Protein AF-A0A820MIA9-F1 (afdb_monomer)

Structure (mmCIF, N/CA/C/O backbone):
data_AF-A0A820MIA9-F1
#
_entry.id   AF-A0A820MIA9-F1
#
loop_
_atom_site.group_PDB
_atom_site.id
_atom_site.type_symbol
_atom_site.label_atom_id
_atom_site.label_alt_id
_atom_site.label_comp_id
_atom_site.label_asym_id
_atom_site.label_entity_id
_atom_site.label_seq_id
_atom_site.pdbx_PDB_ins_code
_atom_site.Cartn_x
_atom_site.Cartn_y
_atom_site.Cartn_z
_atom_site.occupancy
_atom_site.B_iso_or_equiv
_atom_site.auth_seq_id
_atom_site.auth_comp_id
_atom_site.auth_asym_id
_atom_site.auth_atom_id
_atom_site.pdbx_PDB_model_num
ATOM 1 N N . MET A 1 1 ? -15.030 -34.151 31.162 1.00 40.66 1 MET A N 1
ATOM 2 C CA . MET A 1 1 ? -15.464 -32.761 30.898 1.00 40.66 1 MET A CA 1
ATOM 3 C C . MET A 1 1 ? -15.192 -32.458 29.437 1.00 40.66 1 MET A C 1
ATOM 5 O O . MET A 1 1 ? -14.039 -32.470 29.036 1.00 40.66 1 MET A O 1
ATOM 9 N N . SER A 1 2 ? -16.243 -32.316 28.630 1.00 37.00 2 SER A N 1
ATOM 10 C CA . SER A 1 2 ? -16.128 -32.041 27.195 1.00 37.00 2 SER A CA 1
ATOM 11 C C . SER A 1 2 ? -16.194 -30.529 26.997 1.00 37.00 2 SER A C 1
ATOM 13 O O . SER A 1 2 ? -17.225 -29.911 27.265 1.00 37.00 2 SER A O 1
ATOM 15 N N . THR A 1 3 ? -15.072 -29.919 26.623 1.00 39.31 3 THR A N 1
ATOM 16 C CA . THR A 1 3 ? -14.983 -28.479 26.381 1.00 39.31 3 THR A CA 1
ATOM 17 C C . THR A 1 3 ? -15.709 -28.170 25.077 1.00 39.31 3 THR A C 1
ATOM 19 O O . THR A 1 3 ? -15.190 -28.402 23.986 1.00 39.31 3 THR A O 1
ATOM 22 N N . LYS A 1 4 ? -16.944 -27.675 25.183 1.00 39.84 4 LYS A N 1
ATOM 23 C CA . LYS A 1 4 ? -17.679 -27.102 24.055 1.00 39.84 4 LYS A CA 1
ATOM 24 C C . LYS A 1 4 ? -16.901 -25.880 23.565 1.00 39.84 4 LYS A C 1
ATOM 26 O O . LYS A 1 4 ? -16.922 -24.836 24.207 1.00 39.84 4 LYS A O 1
ATOM 31 N N . ILE A 1 5 ? -16.219 -26.015 22.430 1.00 46.00 5 ILE A N 1
ATOM 32 C CA . ILE A 1 5 ? -15.747 -24.869 21.653 1.00 46.00 5 ILE A CA 1
ATOM 33 C C . ILE A 1 5 ? -17.003 -24.221 21.077 1.00 46.00 5 ILE A C 1
ATOM 35 O O . ILE A 1 5 ? -17.562 -24.676 20.080 1.00 46.00 5 ILE A O 1
ATOM 39 N N . THR A 1 6 ? -17.501 -23.193 21.750 1.00 39.66 6 THR A N 1
ATOM 40 C CA . THR A 1 6 ? -18.521 -22.307 21.202 1.00 39.66 6 THR A CA 1
ATOM 41 C C . THR A 1 6 ? -17.874 -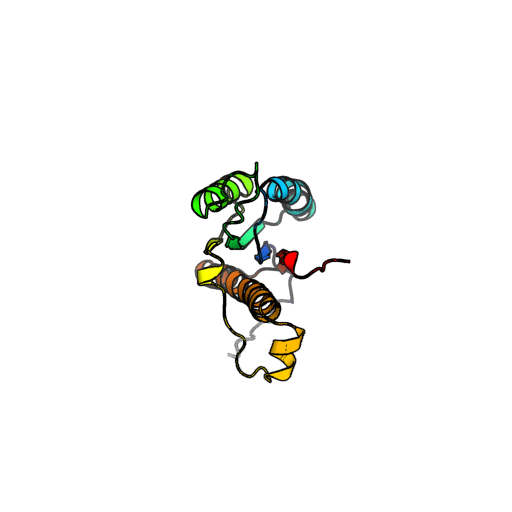21.554 20.047 1.00 39.66 6 THR A C 1
ATOM 43 O O . THR A 1 6 ? -17.147 -20.583 20.244 1.00 39.66 6 THR A O 1
ATOM 46 N N . THR A 1 7 ? -18.113 -22.017 18.821 1.00 44.44 7 THR A N 1
ATOM 47 C CA . THR A 1 7 ? -17.889 -21.219 17.617 1.00 44.44 7 THR A CA 1
ATOM 48 C C . THR A 1 7 ? -18.805 -20.004 17.700 1.00 44.44 7 THR A C 1
ATOM 50 O O . THR A 1 7 ? -19.978 -20.068 17.327 1.00 44.44 7 THR A O 1
ATOM 53 N N . SER A 1 8 ? -18.274 -18.920 18.268 1.00 42.25 8 SER A N 1
ATOM 54 C CA . SER A 1 8 ? -18.877 -17.596 18.212 1.00 42.25 8 SER A CA 1
ATOM 55 C C . SER A 1 8 ? -19.197 -17.284 16.753 1.00 42.25 8 SER A C 1
ATOM 57 O O . SER A 1 8 ? -18.391 -17.536 15.856 1.00 42.25 8 SER A O 1
ATOM 59 N N . SER A 1 9 ? -20.422 -16.817 16.535 1.00 42.16 9 SER A N 1
ATOM 60 C CA . SER A 1 9 ? -20.997 -16.394 15.261 1.00 42.16 9 SER A CA 1
ATOM 61 C C . SER A 1 9 ? -19.984 -15.721 14.329 1.00 42.16 9 SER A C 1
ATOM 63 O O . SER A 1 9 ? -19.147 -14.956 14.800 1.00 42.16 9 SER A O 1
ATOM 65 N N . LYS A 1 10 ? -20.128 -15.928 13.009 1.00 47.19 10 LYS A N 1
ATOM 66 C CA . LYS A 1 10 ? -19.508 -15.124 11.936 1.00 47.19 10 LYS A CA 1
ATOM 67 C C . LYS A 1 10 ? -19.856 -13.630 12.106 1.00 47.19 10 LYS A C 1
ATOM 69 O O . LYS A 1 10 ? -20.718 -13.104 11.407 1.00 47.19 10 LYS A O 1
ATOM 74 N N . GLY A 1 11 ? -19.242 -12.956 13.070 1.00 49.28 11 GLY A N 1
ATOM 75 C CA . GLY A 1 11 ? -19.330 -11.519 13.268 1.00 49.28 11 GLY A CA 1
ATOM 76 C C . GLY A 1 11 ? -18.384 -10.841 12.290 1.00 49.28 11 GLY A C 1
ATOM 77 O O . GLY A 1 11 ? -17.227 -11.241 12.181 1.00 49.28 11 GLY A O 1
ATOM 78 N N . LYS A 1 12 ? -18.885 -9.845 11.553 1.00 58.03 12 LYS A N 1
ATOM 79 C CA . LYS A 1 12 ? -18.042 -8.955 10.743 1.00 58.03 12 LYS A CA 1
ATOM 80 C C . LYS A 1 12 ? -16.951 -8.363 11.626 1.00 58.03 12 LYS A C 1
ATOM 82 O O . LYS A 1 12 ? -17.230 -8.020 12.779 1.00 58.03 12 LYS A O 1
ATOM 87 N N . SER A 1 13 ? -15.732 -8.246 11.103 1.00 67.62 13 SER A N 1
ATOM 88 C CA . SER A 1 13 ? -14.673 -7.610 11.880 1.00 67.62 13 SER A CA 1
ATOM 89 C C . SER A 1 13 ? -15.075 -6.164 12.209 1.00 67.62 13 SER A C 1
ATOM 91 O O . SER A 1 13 ? -15.575 -5.449 11.334 1.00 67.62 13 SER A O 1
ATOM 93 N N . PRO A 1 14 ? -14.824 -5.674 13.437 1.00 75.38 14 PRO A N 1
ATOM 94 C CA . PRO A 1 14 ? -14.988 -4.258 13.758 1.00 75.38 14 PRO A CA 1
ATOM 95 C C . PRO A 1 14 ? -13.940 -3.373 13.056 1.00 75.38 14 PRO A C 1
ATOM 97 O O . PRO A 1 14 ? -13.926 -2.157 13.246 1.00 75.38 14 PRO A O 1
ATOM 100 N N . ARG A 1 15 ? -13.029 -3.955 12.266 1.00 85.31 15 ARG A N 1
ATOM 101 C CA . ARG A 1 15 ? -11.972 -3.241 11.557 1.00 85.31 15 ARG A CA 1
ATOM 102 C C . ARG A 1 15 ? -12.047 -3.472 10.055 1.00 85.31 15 ARG A C 1
ATOM 104 O O . ARG A 1 15 ? -12.179 -4.604 9.590 1.00 85.31 15 ARG A O 1
ATOM 111 N N . LEU A 1 16 ? -11.891 -2.386 9.303 1.00 89.94 16 LEU A N 1
ATOM 112 C CA . LEU A 1 16 ? -11.769 -2.423 7.849 1.00 89.94 16 LEU A CA 1
ATOM 113 C C . LEU A 1 16 ? -10.301 -2.242 7.460 1.00 89.94 16 LEU A C 1
ATOM 115 O O . LEU A 1 16 ? -9.699 -1.223 7.792 1.00 89.94 16 LEU A O 1
ATOM 119 N N . ALA A 1 17 ? -9.750 -3.186 6.707 1.00 92.62 17 ALA A N 1
ATOM 120 C CA . ALA A 1 17 ? -8.489 -3.001 6.009 1.00 92.62 17 ALA A CA 1
ATOM 121 C C . ALA A 1 17 ? -8.744 -2.475 4.594 1.00 92.62 17 ALA A C 1
ATOM 123 O O . ALA A 1 17 ? -9.519 -3.049 3.827 1.00 92.62 17 ALA A O 1
ATOM 124 N N . ILE A 1 18 ? -8.050 -1.411 4.209 1.00 92.56 18 ILE A N 1
ATOM 125 C CA . ILE A 1 18 ? -7.982 -0.983 2.815 1.00 92.56 18 ILE A CA 1
ATOM 126 C C . ILE A 1 18 ? -6.605 -1.332 2.273 1.00 92.56 18 ILE A C 1
ATOM 128 O O . ILE A 1 18 ? -5.595 -0.749 2.670 1.00 92.56 18 ILE A O 1
ATOM 132 N N . VAL A 1 19 ? -6.576 -2.281 1.345 1.00 93.56 19 VAL A N 1
ATOM 133 C CA . VAL A 1 19 ? -5.354 -2.782 0.722 1.00 93.56 19 VAL A CA 1
ATOM 134 C C . VAL A 1 19 ? -5.194 -2.100 -0.629 1.00 93.56 19 VAL A C 1
ATOM 136 O O . VAL A 1 19 ? -6.028 -2.268 -1.515 1.00 93.56 19 VAL A O 1
ATOM 139 N N . ILE A 1 20 ? -4.143 -1.306 -0.801 1.00 91.31 20 ILE A N 1
ATOM 140 C CA . ILE A 1 20 ? -3.848 -0.587 -2.042 1.00 91.31 20 ILE A CA 1
ATOM 141 C C . ILE A 1 20 ? -2.664 -1.265 -2.726 1.00 91.31 20 ILE A C 1
ATOM 143 O O . ILE A 1 20 ? -1.595 -1.399 -2.132 1.00 91.31 20 ILE A O 1
ATOM 147 N N . ALA A 1 21 ? -2.865 -1.664 -3.978 1.00 90.94 21 ALA A N 1
ATOM 148 C CA . ALA A 1 21 ? -1.881 -2.372 -4.789 1.00 90.94 21 ALA A CA 1
ATOM 149 C C . AL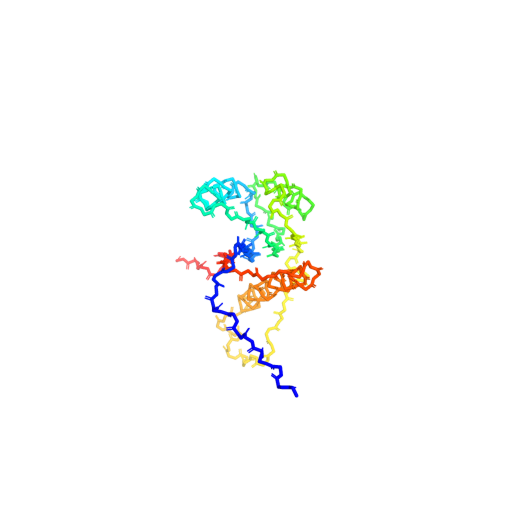A A 1 21 ? -1.726 -1.704 -6.163 1.00 90.94 21 ALA A C 1
ATOM 151 O O . ALA A 1 21 ? -2.701 -1.155 -6.677 1.00 90.94 21 ALA A O 1
ATOM 152 N N . GLY A 1 22 ? -0.545 -1.774 -6.778 1.00 85.00 22 GLY A N 1
ATOM 153 C CA . GLY A 1 22 ? -0.332 -1.413 -8.186 1.00 85.00 22 GLY A CA 1
ATOM 154 C C . GLY A 1 22 ? 0.711 -0.320 -8.417 1.00 85.00 22 GLY A C 1
ATOM 155 O O . GLY A 1 22 ? 1.688 -0.229 -7.675 1.00 85.00 22 GLY A O 1
ATOM 156 N N . LEU A 1 23 ? 0.524 0.487 -9.467 1.00 76.50 23 LEU A N 1
ATOM 157 C CA . LEU A 1 23 ? 1.456 1.556 -9.844 1.00 76.50 23 LEU A CA 1
ATOM 158 C C . LEU A 1 23 ? 1.030 2.922 -9.290 1.00 76.50 23 LEU A C 1
ATOM 160 O O . LEU A 1 23 ? -0.135 3.325 -9.386 1.00 76.50 23 LEU A O 1
ATOM 164 N N . PHE A 1 24 ? 2.010 3.688 -8.811 1.00 71.81 24 PHE A N 1
ATOM 165 C CA . PHE A 1 24 ? 1.850 5.096 -8.460 1.00 71.81 24 PHE A CA 1
ATOM 166 C C . PHE A 1 24 ? 2.543 5.988 -9.502 1.00 71.81 24 PHE A C 1
ATOM 168 O O . PHE A 1 24 ? 3.727 6.280 -9.380 1.00 71.81 24 PHE A O 1
ATOM 175 N N . ARG A 1 25 ? 1.815 6.407 -10.552 1.00 60.69 25 ARG A N 1
ATOM 176 C CA . ARG A 1 25 ? 2.366 7.260 -11.633 1.00 60.69 25 ARG A CA 1
ATOM 177 C C . ARG A 1 25 ? 2.444 8.734 -11.259 1.00 60.69 25 ARG A C 1
ATOM 179 O O . ARG A 1 25 ? 3.439 9.396 -11.508 1.00 60.69 25 ARG A O 1
ATOM 186 N N . THR A 1 26 ? 1.362 9.265 -10.706 1.00 52.69 26 THR A N 1
ATOM 187 C CA . THR A 1 26 ? 1.184 10.712 -10.596 1.00 52.69 26 THR A CA 1
ATOM 188 C C . THR A 1 26 ? 0.423 11.042 -9.329 1.00 52.69 26 THR A C 1
ATOM 190 O O . THR A 1 26 ? -0.796 10.897 -9.259 1.00 52.69 26 THR A O 1
ATOM 193 N N . ASN A 1 27 ? 1.191 11.540 -8.366 1.00 55.12 27 ASN A N 1
ATOM 194 C CA . ASN A 1 27 ? 0.756 12.340 -7.237 1.00 55.12 27 ASN A CA 1
ATOM 195 C C . ASN A 1 27 ? -0.129 11.643 -6.188 1.00 55.12 27 ASN A C 1
ATOM 197 O O . ASN A 1 27 ? -1.127 10.969 -6.456 1.00 55.12 27 ASN A O 1
ATOM 201 N N . THR A 1 28 ? 0.217 11.862 -4.925 1.00 62.19 28 THR A N 1
ATOM 202 C CA . THR A 1 28 ? -0.543 11.347 -3.788 1.00 62.19 28 THR A CA 1
ATOM 203 C C . THR A 1 28 ? -1.897 12.012 -3.634 1.00 62.19 28 THR A C 1
ATOM 205 O O . THR A 1 28 ? -2.687 11.475 -2.884 1.00 62.19 28 THR A O 1
ATOM 208 N N . ILE A 1 29 ? -2.249 13.064 -4.385 1.00 63.09 29 ILE A N 1
ATOM 209 C CA . ILE A 1 29 ? -3.553 13.770 -4.331 1.00 63.09 29 ILE A CA 1
ATOM 210 C C . ILE A 1 29 ? -4.763 12.828 -4.197 1.00 63.09 29 ILE A C 1
ATOM 212 O O . ILE A 1 29 ? -5.698 13.096 -3.440 1.00 63.09 29 ILE A O 1
ATOM 216 N N . ALA A 1 30 ? -4.750 11.680 -4.880 1.00 67.06 30 ALA A N 1
ATOM 217 C CA . ALA A 1 30 ? -5.842 10.712 -4.808 1.00 67.06 30 ALA A CA 1
ATOM 218 C C . ALA A 1 30 ? -6.059 10.097 -3.404 1.00 67.06 30 ALA A C 1
ATOM 220 O O . ALA A 1 30 ? -7.131 9.550 -3.143 1.00 67.06 30 ALA A O 1
ATOM 221 N N . CYS A 1 31 ? -5.077 10.182 -2.505 1.00 80.00 31 CYS A N 1
ATOM 222 C CA . CYS A 1 31 ? -5.193 9.784 -1.106 1.00 80.00 31 CYS A CA 1
ATOM 223 C C . CYS A 1 31 ? -6.126 10.720 -0.320 1.00 80.00 31 CYS A C 1
ATOM 225 O O . CYS A 1 31 ? -6.882 10.232 0.508 1.00 80.00 31 CYS A O 1
ATOM 227 N N . VAL A 1 32 ? -6.177 12.024 -0.626 1.00 80.75 32 VAL A N 1
ATOM 228 C CA . VAL A 1 32 ? -7.051 12.980 0.083 1.00 80.75 32 VAL A CA 1
ATOM 229 C C . VAL A 1 32 ? -8.512 12.607 -0.142 1.00 80.75 32 VAL A C 1
ATOM 231 O O . VAL A 1 32 ? -9.272 12.393 0.797 1.00 80.75 32 VAL A O 1
ATOM 234 N N . SER A 1 33 ? -8.885 12.403 -1.407 1.00 81.19 33 SER A N 1
ATOM 235 C CA . SER A 1 33 ? -10.217 11.911 -1.777 1.00 81.19 33 SER A CA 1
ATOM 236 C C . SER A 1 33 ? -10.520 10.550 -1.141 1.00 81.19 33 SER A C 1
ATOM 238 O O . SER A 1 33 ? -11.658 10.280 -0.761 1.00 81.19 33 SER A O 1
ATOM 240 N N . HIS A 1 34 ? -9.509 9.691 -0.986 1.00 83.94 34 HIS A N 1
ATOM 241 C CA . HIS A 1 34 ? -9.666 8.394 -0.339 1.00 83.94 34 HIS A CA 1
ATOM 242 C C . HIS A 1 34 ? -9.990 8.524 1.154 1.00 83.94 34 HIS A C 1
ATOM 244 O O . HIS A 1 34 ? -10.939 7.898 1.631 1.00 83.94 34 HIS A O 1
ATOM 250 N N . VAL A 1 35 ? -9.245 9.370 1.863 1.00 87.25 35 VAL A N 1
ATOM 251 C CA . VAL A 1 35 ? -9.462 9.666 3.280 1.00 87.25 35 VAL A CA 1
ATOM 252 C C . VAL A 1 35 ? -10.859 10.253 3.488 1.00 87.25 35 VAL A C 1
ATOM 254 O O . VAL A 1 35 ? -11.628 9.727 4.289 1.00 87.25 35 VAL A O 1
ATOM 257 N N . GLU A 1 36 ? -11.234 11.279 2.722 1.00 87.12 36 GLU A N 1
ATOM 258 C CA . GLU A 1 36 ? -12.533 11.946 2.884 1.00 87.12 36 GLU A CA 1
ATOM 259 C C . GLU A 1 36 ? -13.716 11.037 2.528 1.00 87.12 36 GLU A C 1
ATOM 261 O O . GLU A 1 36 ? -14.708 10.976 3.255 1.00 87.12 36 GLU A O 1
ATOM 266 N N . LYS A 1 37 ? -13.643 10.328 1.395 1.00 84.44 37 LYS A N 1
ATOM 267 C CA . LYS A 1 37 ? -14.810 9.619 0.849 1.00 84.44 37 LYS A CA 1
ATOM 268 C C . LYS A 1 37 ? -14.973 8.201 1.371 1.00 84.44 37 LYS A C 1
ATOM 270 O O . LYS A 1 37 ? -16.094 7.701 1.333 1.00 84.44 37 LYS A O 1
ATOM 275 N N . ILE A 1 38 ? -13.896 7.550 1.808 1.00 82.69 38 ILE A N 1
ATOM 276 C CA . ILE A 1 38 ? -13.940 6.152 2.252 1.00 82.69 38 ILE A CA 1
ATOM 277 C C . ILE A 1 38 ? -13.666 6.076 3.748 1.00 82.69 38 ILE A C 1
ATOM 279 O O . ILE A 1 38 ? -14.544 5.646 4.490 1.00 82.69 38 ILE A O 1
ATOM 283 N N . ILE A 1 39 ? -12.497 6.539 4.199 1.00 88.62 39 ILE A N 1
ATOM 284 C CA . ILE A 1 39 ? -12.062 6.356 5.592 1.00 88.62 39 ILE A CA 1
ATOM 285 C C . ILE A 1 39 ? -12.997 7.089 6.555 1.00 88.62 39 ILE A C 1
ATOM 287 O O . ILE A 1 39 ? -13.639 6.451 7.389 1.00 88.62 39 ILE A O 1
ATOM 291 N N . LYS A 1 40 ? -13.152 8.409 6.396 1.00 88.62 40 LYS A N 1
ATOM 292 C CA . LYS A 1 40 ? -13.985 9.213 7.300 1.00 88.62 40 LYS A CA 1
ATOM 293 C C . LYS A 1 40 ? -15.450 8.795 7.266 1.00 88.62 40 LYS A C 1
ATOM 295 O O . LYS A 1 40 ? -16.063 8.655 8.319 1.00 88.62 40 LYS A O 1
ATOM 300 N N . LYS A 1 41 ? -16.012 8.544 6.077 1.00 85.75 41 LYS A N 1
ATOM 301 C CA . LYS A 1 41 ? -17.407 8.088 5.951 1.00 85.75 41 LYS A CA 1
ATOM 302 C C . LYS A 1 41 ? -17.644 6.746 6.639 1.00 85.75 41 LYS A C 1
ATOM 304 O O . LYS A 1 41 ? -18.680 6.561 7.273 1.00 85.75 41 LYS A O 1
ATOM 309 N N . TRP A 1 42 ? -16.697 5.816 6.525 1.00 83.75 42 TRP A N 1
ATOM 310 C CA . TRP A 1 42 ? -16.787 4.528 7.204 1.00 83.75 42 TRP A CA 1
ATOM 311 C C . TRP A 1 42 ? -16.727 4.691 8.722 1.00 83.75 42 TRP A C 1
ATOM 313 O O . TRP A 1 42 ? -17.596 4.180 9.427 1.00 83.75 42 TRP A O 1
ATOM 323 N N . GLN A 1 43 ? -15.750 5.456 9.213 1.00 86.44 43 GLN A N 1
ATOM 324 C CA . GLN A 1 43 ? -15.593 5.758 10.637 1.00 86.44 43 GLN A CA 1
ATOM 325 C C . GLN A 1 43 ? -16.850 6.422 11.216 1.00 86.44 43 GLN A C 1
ATOM 327 O O . GLN A 1 43 ? -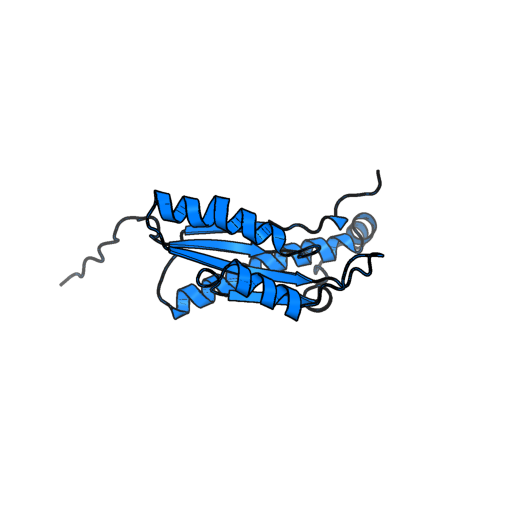17.331 5.998 12.261 1.00 86.44 43 GLN A O 1
ATOM 332 N N . GLN A 1 44 ? -17.436 7.395 10.511 1.00 85.44 44 GLN A N 1
ATOM 333 C CA . GLN A 1 44 ? -18.673 8.069 10.923 1.00 85.44 44 GLN A CA 1
ATOM 334 C C . GLN A 1 44 ? -19.870 7.116 11.019 1.00 85.44 44 GLN A C 1
ATOM 336 O O . GLN A 1 44 ? -20.681 7.242 11.930 1.00 85.44 44 GLN A O 1
ATOM 341 N N . LYS A 1 45 ? -20.004 6.178 10.075 1.00 81.31 45 LYS A N 1
ATOM 342 C CA . LYS A 1 45 ? -21.174 5.293 9.994 1.00 81.31 45 LYS A CA 1
ATOM 343 C C . LYS A 1 45 ? -21.078 4.073 10.909 1.00 81.31 45 LYS A C 1
ATOM 345 O O . LYS A 1 45 ? -22.104 3.570 11.357 1.00 81.31 45 LYS A O 1
ATOM 350 N N . HIS A 1 46 ? -19.870 3.567 11.130 1.00 76.44 46 HIS A N 1
ATOM 351 C CA . HIS A 1 46 ? -19.661 2.279 11.786 1.00 76.44 46 HIS A CA 1
ATOM 352 C C . HIS A 1 46 ? -18.884 2.378 13.101 1.00 76.44 46 HIS A C 1
ATOM 354 O O . HIS A 1 46 ? -18.807 1.385 13.809 1.00 76.44 46 HIS A O 1
ATOM 360 N N . GLY A 1 47 ? -18.288 3.530 13.435 1.00 70.56 47 GLY A N 1
ATOM 361 C CA . GLY A 1 47 ? -17.392 3.665 14.595 1.00 70.56 47 GLY A CA 1
ATOM 362 C C . GLY A 1 47 ? -16.095 2.847 14.476 1.00 70.56 47 GLY A C 1
ATOM 363 O O . GLY A 1 47 ? -15.305 2.792 15.412 1.00 70.56 47 GLY A O 1
ATOM 364 N N . ASN A 1 48 ? -15.881 2.200 13.327 1.00 71.19 48 ASN A N 1
ATOM 365 C CA . ASN A 1 48 ? -14.841 1.203 13.104 1.00 71.19 48 ASN A CA 1
ATOM 366 C C . ASN A 1 48 ? -13.470 1.836 12.844 1.00 71.19 48 ASN A C 1
ATOM 368 O O . ASN A 1 48 ? -13.356 2.885 12.204 1.00 71.19 48 ASN A O 1
ATOM 372 N N . LEU A 1 49 ? -12.415 1.124 13.245 1.00 84.06 49 LEU A N 1
ATOM 373 C CA . LEU A 1 49 ? -11.033 1.464 12.911 1.00 84.06 49 LEU A CA 1
ATOM 374 C C . LEU A 1 49 ? -10.743 1.054 11.462 1.00 84.06 49 LEU A C 1
ATOM 376 O O . LEU A 1 49 ? -11.038 -0.071 11.049 1.00 84.06 49 LEU A O 1
ATOM 380 N N . VAL A 1 50 ? -10.190 1.984 10.687 1.00 91.00 50 VAL A N 1
ATOM 381 C CA . VAL A 1 50 ? -9.784 1.747 9.300 1.00 91.00 50 VAL A CA 1
ATOM 382 C C . VAL A 1 50 ? -8.268 1.745 9.241 1.00 91.00 50 VAL A C 1
ATOM 384 O O . VAL A 1 50 ? -7.640 2.750 9.573 1.00 91.00 50 VAL A O 1
ATOM 387 N N . ASP A 1 51 ? -7.701 0.638 8.784 1.00 93.75 51 ASP A N 1
ATOM 388 C CA . ASP A 1 51 ? -6.264 0.458 8.626 1.00 93.75 51 ASP A CA 1
ATOM 389 C C . ASP A 1 51 ? -5.934 0.339 7.133 1.00 93.75 51 ASP A C 1
ATOM 391 O O . ASP A 1 51 ? -6.649 -0.297 6.360 1.00 93.75 51 ASP A O 1
ATOM 395 N N . VAL A 1 52 ? -4.867 0.995 6.696 1.00 93.81 52 VAL A N 1
ATOM 396 C CA . VAL A 1 52 ? -4.462 1.100 5.294 1.00 93.81 52 VAL A CA 1
ATOM 397 C C . VAL A 1 52 ? -3.119 0.411 5.112 1.00 93.81 52 VAL A C 1
ATOM 399 O O . VAL A 1 52 ? -2.140 0.722 5.798 1.00 93.81 52 VAL A O 1
ATOM 402 N N . PHE A 1 53 ? -3.077 -0.493 4.139 1.00 95.25 53 PHE A N 1
ATOM 403 C CA . PHE A 1 53 ? -1.894 -1.251 3.751 1.00 95.25 53 PHE A CA 1
ATOM 404 C C . PHE A 1 53 ? -1.608 -0.991 2.282 1.00 95.25 53 PHE A C 1
ATOM 406 O O . PHE A 1 53 ? -2.491 -1.139 1.440 1.00 95.25 53 PHE A O 1
ATOM 413 N N . ILE A 1 54 ? -0.389 -0.576 1.963 1.00 93.31 54 ILE A N 1
ATOM 414 C CA . ILE A 1 54 ? -0.024 -0.153 0.615 1.00 93.31 54 ILE A CA 1
ATOM 415 C C . ILE A 1 54 ? 1.205 -0.925 0.168 1.00 93.31 54 ILE A C 1
ATOM 417 O O . ILE A 1 54 ? 2.259 -0.844 0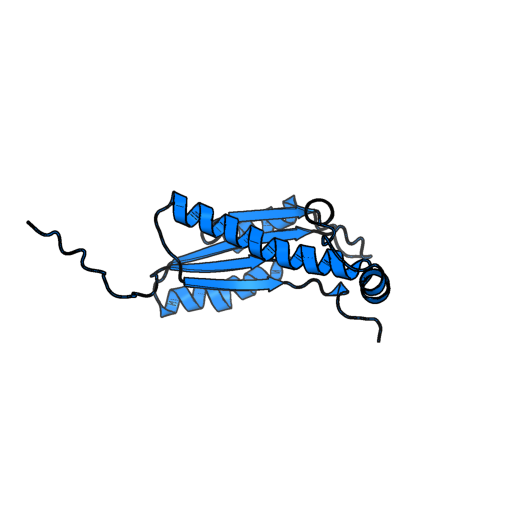.796 1.00 93.31 54 ILE A O 1
ATOM 421 N N . PHE A 1 55 ? 1.094 -1.610 -0.961 1.00 93.12 55 PHE A N 1
ATOM 422 C CA . PHE A 1 55 ? 2.256 -1.973 -1.755 1.00 93.12 55 PHE A CA 1
ATOM 423 C C . PHE A 1 55 ? 2.119 -1.310 -3.115 1.00 93.12 55 PHE A C 1
ATOM 425 O O . PHE A 1 55 ? 1.154 -1.544 -3.837 1.00 93.12 55 PHE A O 1
ATOM 432 N N . THR A 1 56 ? 3.091 -0.494 -3.488 1.00 87.94 56 THR A N 1
ATOM 433 C CA . THR A 1 56 ? 3.106 0.131 -4.805 1.00 87.94 56 THR A CA 1
ATOM 434 C C . THR A 1 56 ? 4.504 0.100 -5.381 1.00 87.94 56 THR A C 1
ATOM 436 O O . THR A 1 56 ? 5.491 0.101 -4.642 1.00 87.94 56 THR A O 1
ATOM 439 N N . TYR A 1 57 ? 4.596 0.105 -6.703 1.00 83.88 57 TYR A N 1
ATOM 440 C CA . TYR A 1 57 ? 5.844 0.455 -7.363 1.00 83.88 57 TYR A CA 1
ATOM 441 C C . TYR A 1 57 ? 5.798 1.878 -7.920 1.00 83.88 57 TYR A C 1
ATOM 443 O O . TYR A 1 57 ? 4.719 2.448 -8.115 1.00 83.88 57 TYR A O 1
ATOM 451 N N . VAL A 1 58 ? 6.982 2.450 -8.111 1.00 80.19 58 VAL A N 1
ATOM 452 C CA . VAL A 1 58 ? 7.247 3.681 -8.850 1.00 80.19 58 VAL A CA 1
ATOM 453 C C . VAL A 1 58 ? 8.010 3.327 -10.116 1.00 80.19 58 VAL A C 1
ATOM 455 O O . VAL A 1 58 ? 8.783 2.368 -10.155 1.00 80.19 58 VAL A O 1
ATOM 458 N N . GLN A 1 59 ? 7.757 4.086 -11.166 1.00 72.75 59 GLN A N 1
ATOM 459 C CA . GLN A 1 59 ? 8.511 4.020 -12.403 1.00 72.75 59 GLN A CA 1
ATOM 460 C C . GLN A 1 59 ? 9.044 5.421 -12.655 1.00 72.75 59 GLN A C 1
ATOM 462 O O . GLN A 1 59 ? 8.262 6.373 -12.608 1.00 72.75 59 GLN A O 1
ATOM 467 N N . ASP A 1 60 ? 10.340 5.532 -12.940 1.00 62.38 60 ASP A N 1
ATOM 468 C CA . ASP A 1 60 ? 10.963 6.780 -13.377 1.00 62.38 60 ASP A CA 1
ATOM 469 C C . ASP A 1 60 ? 10.452 7.143 -14.775 1.00 62.38 60 ASP A C 1
ATOM 471 O O . ASP A 1 60 ? 11.097 6.919 -15.798 1.00 62.38 60 ASP A O 1
ATOM 475 N N . ALA A 1 61 ? 9.237 7.675 -14.836 1.00 55.31 61 ALA A N 1
ATOM 476 C CA . ALA A 1 61 ? 8.702 8.273 -16.038 1.00 55.31 61 ALA A CA 1
ATOM 477 C C . ALA A 1 61 ? 9.248 9.702 -16.115 1.00 55.31 61 ALA A C 1
ATOM 479 O O . ALA A 1 61 ? 8.701 10.619 -15.504 1.00 55.31 61 ALA A O 1
ATOM 480 N N . HIS A 1 62 ? 10.343 9.890 -16.855 1.00 52.97 62 HIS A N 1
ATOM 481 C CA . HIS A 1 62 ? 10.802 11.219 -17.261 1.00 52.97 62 HIS A CA 1
ATOM 482 C C . HIS A 1 62 ? 9.807 11.793 -18.279 1.00 52.97 62 HIS A C 1
ATOM 484 O O . HIS A 1 62 ? 10.025 11.749 -19.487 1.00 52.97 62 HIS A O 1
ATOM 490 N N . LEU A 1 63 ? 8.670 12.285 -17.790 1.00 53.72 63 LEU A N 1
ATOM 491 C CA . LEU A 1 63 ? 7.719 13.045 -18.591 1.00 53.72 63 LEU A CA 1
ATOM 492 C C . LEU A 1 63 ? 8.119 14.529 -18.526 1.00 53.72 63 LEU A C 1
ATOM 494 O O . LEU A 1 63 ? 8.289 15.052 -17.421 1.00 53.72 63 LEU A O 1
ATOM 498 N N . PRO A 1 64 ? 8.274 15.228 -19.667 1.00 50.28 64 PRO A N 1
ATOM 499 C CA . PRO A 1 64 ? 8.596 16.652 -19.675 1.00 50.28 64 PRO A CA 1
ATOM 500 C C . PRO A 1 64 ? 7.618 17.452 -18.803 1.00 50.28 64 PRO A C 1
ATOM 502 O O . PRO A 1 64 ? 6.405 17.365 -18.981 1.00 50.28 64 PRO A O 1
ATOM 505 N N . GLY A 1 65 ? 8.144 18.214 -17.840 1.00 54.53 65 GLY A N 1
ATOM 506 C CA . GLY A 1 65 ? 7.339 19.030 -16.921 1.00 54.53 65 GLY A CA 1
ATOM 507 C C . GLY A 1 65 ? 6.708 18.279 -15.740 1.00 54.53 65 GLY A C 1
ATOM 508 O O . GLY A 1 65 ? 6.031 18.910 -14.929 1.00 54.53 65 GLY A O 1
ATOM 509 N N . VAL A 1 66 ? 6.938 16.968 -15.594 1.00 54.69 66 VAL A N 1
ATOM 510 C CA . VAL A 1 66 ? 6.501 16.196 -14.421 1.00 54.69 66 VAL A CA 1
ATOM 511 C C . VAL A 1 66 ? 7.687 16.012 -13.467 1.00 54.69 66 VAL A C 1
ATOM 513 O O . VAL A 1 66 ? 8.722 15.492 -13.883 1.00 54.69 66 VAL A O 1
ATOM 516 N N . PRO A 1 67 ? 7.573 16.421 -12.190 1.00 58.34 67 PRO A N 1
ATOM 517 C CA . PRO A 1 67 ? 8.618 16.185 -11.200 1.00 58.34 67 PRO A CA 1
ATOM 518 C C . PRO A 1 67 ? 8.934 14.693 -11.070 1.00 58.34 67 PRO A C 1
ATOM 520 O O . PRO A 1 67 ? 8.017 13.871 -11.032 1.00 58.34 67 PRO A O 1
ATOM 523 N N . VAL A 1 68 ? 10.220 14.354 -10.954 1.00 62.69 68 VAL A N 1
ATOM 524 C CA . VAL A 1 68 ? 10.668 12.975 -10.719 1.00 62.69 68 VAL A CA 1
ATOM 525 C C . VAL A 1 68 ? 10.014 12.444 -9.443 1.00 62.69 68 VAL A C 1
ATOM 527 O O . VAL A 1 68 ? 10.186 12.998 -8.355 1.00 62.69 68 VAL A O 1
ATOM 530 N N . VAL A 1 69 ? 9.244 11.367 -9.582 1.00 69.69 69 VAL A N 1
ATOM 531 C CA . VAL A 1 69 ? 8.558 10.708 -8.470 1.00 69.69 69 VAL A CA 1
ATOM 532 C C . VAL A 1 69 ? 9.466 9.606 -7.933 1.00 69.69 69 VAL A C 1
ATOM 534 O O . VAL A 1 69 ? 9.414 8.473 -8.400 1.00 69.69 69 VAL A O 1
ATOM 537 N N . ASN A 1 70 ? 10.295 9.931 -6.940 1.00 75.88 70 ASN A N 1
ATOM 538 C CA . ASN A 1 70 ? 11.109 8.924 -6.259 1.00 75.88 70 ASN A CA 1
ATOM 539 C C . ASN A 1 70 ? 10.343 8.232 -5.117 1.00 75.88 70 ASN A C 1
ATOM 541 O O . ASN A 1 70 ? 9.317 8.707 -4.612 1.00 75.88 70 ASN A O 1
ATOM 545 N N . LYS A 1 71 ? 10.861 7.072 -4.713 1.00 83.62 71 LYS A N 1
ATOM 546 C CA . LYS A 1 71 ? 10.298 6.212 -3.669 1.00 83.62 71 LYS A CA 1
ATOM 547 C C . LYS A 1 71 ? 10.070 6.962 -2.353 1.00 83.62 71 LYS A C 1
ATOM 549 O O . LYS A 1 71 ? 9.025 6.795 -1.716 1.00 83.62 71 LYS A O 1
ATOM 554 N N . GLU A 1 72 ? 11.040 7.768 -1.942 1.00 84.62 72 GLU A N 1
ATOM 555 C CA . GLU A 1 72 ? 11.068 8.471 -0.661 1.00 84.62 72 GLU A CA 1
ATOM 556 C C . GLU A 1 72 ? 9.972 9.538 -0.600 1.00 84.62 72 GLU A C 1
ATOM 558 O O . GLU A 1 72 ? 9.228 9.604 0.382 1.00 84.62 72 GLU A O 1
ATOM 563 N N . ALA A 1 73 ? 9.812 10.316 -1.672 1.00 81.12 73 ALA A N 1
ATOM 564 C CA . ALA A 1 73 ? 8.780 11.337 -1.793 1.00 81.12 73 ALA A CA 1
ATOM 565 C C . ALA A 1 73 ? 7.376 10.722 -1.750 1.00 81.12 73 ALA A C 1
ATOM 567 O O . ALA A 1 73 ? 6.503 11.217 -1.031 1.00 81.12 73 ALA A O 1
ATOM 568 N N . VAL A 1 74 ? 7.156 9.604 -2.454 1.00 83.81 74 VAL A N 1
ATOM 569 C CA . VAL A 1 74 ? 5.873 8.884 -2.406 1.00 83.81 74 VAL A CA 1
ATOM 570 C C . VAL A 1 74 ? 5.598 8.377 -0.998 1.00 83.81 74 VAL A C 1
ATOM 572 O O . VAL A 1 74 ? 4.507 8.596 -0.474 1.00 83.81 74 VAL A O 1
ATOM 575 N N . LEU A 1 75 ? 6.575 7.736 -0.355 1.00 87.88 75 LEU A N 1
ATOM 576 C CA . LEU A 1 75 ? 6.396 7.208 0.994 1.00 87.88 75 LEU A CA 1
ATOM 577 C C . LEU A 1 75 ? 6.093 8.323 2.007 1.00 87.88 75 LEU A C 1
ATOM 579 O O . LEU A 1 75 ? 5.184 8.169 2.826 1.00 87.88 75 LEU A O 1
ATOM 583 N N . ALA A 1 76 ? 6.809 9.447 1.939 1.00 87.31 76 ALA A N 1
ATOM 584 C CA . ALA A 1 76 ? 6.570 10.608 2.795 1.00 87.31 76 ALA A CA 1
ATOM 585 C C . ALA A 1 76 ? 5.157 11.173 2.593 1.00 87.31 76 ALA A C 1
ATOM 587 O O . ALA A 1 76 ? 4.434 11.430 3.559 1.00 87.31 76 ALA A O 1
ATOM 588 N N . ALA A 1 77 ? 4.723 11.296 1.342 1.00 84.50 77 ALA A N 1
ATOM 589 C CA . ALA A 1 77 ? 3.410 11.824 1.022 1.00 84.50 77 ALA A CA 1
ATOM 590 C C . ALA A 1 77 ? 2.269 10.860 1.413 1.00 84.50 77 ALA A C 1
ATOM 592 O O . ALA A 1 77 ? 1.222 11.310 1.881 1.00 84.50 77 ALA A O 1
ATOM 593 N N . LEU A 1 78 ? 2.469 9.540 1.310 1.00 88.69 78 LEU A N 1
ATOM 594 C CA . LEU A 1 78 ? 1.523 8.540 1.823 1.00 88.69 78 LEU A CA 1
ATOM 595 C C . LEU A 1 78 ? 1.390 8.622 3.349 1.00 88.69 78 LEU A C 1
ATOM 597 O O . LEU A 1 78 ? 0.264 8.642 3.850 1.00 88.69 78 LEU A O 1
ATOM 601 N N . LYS A 1 79 ? 2.512 8.718 4.076 1.00 91.00 79 LYS A N 1
ATOM 602 C CA . LYS A 1 79 ? 2.525 8.880 5.541 1.00 91.00 79 LYS A CA 1
ATOM 603 C C . LYS A 1 79 ? 1.797 10.150 5.974 1.00 91.00 79 LYS A C 1
ATOM 605 O O . LYS A 1 79 ? 0.932 10.086 6.840 1.00 91.00 79 LYS A O 1
ATOM 610 N N . SER A 1 80 ? 2.094 11.279 5.331 1.00 89.69 80 SER A N 1
ATOM 611 C CA . SER A 1 80 ? 1.438 12.563 5.616 1.00 89.69 80 SER A CA 1
ATOM 612 C C . SER A 1 80 ? -0.078 12.503 5.396 1.00 89.69 80 SER A C 1
ATOM 614 O O . SER A 1 80 ? -0.856 13.055 6.175 1.00 89.69 80 SER A O 1
ATOM 616 N N . CYS A 1 81 ? -0.512 11.785 4.359 1.00 89.12 81 CYS A N 1
ATOM 617 C CA . CYS A 1 81 ? -1.915 11.744 3.979 1.00 89.12 81 CYS A CA 1
ATOM 618 C C . CYS A 1 81 ? -2.767 10.793 4.821 1.00 89.12 81 CYS A C 1
ATOM 620 O O . CYS A 1 81 ? -3.833 11.178 5.297 1.00 89.12 81 CYS A O 1
ATOM 622 N N . TYR A 1 82 ? -2.315 9.549 4.991 1.00 91.12 82 TYR A N 1
ATOM 623 C CA . TYR A 1 82 ? -3.076 8.531 5.716 1.00 91.12 82 TYR A CA 1
ATOM 624 C C . TYR A 1 82 ? -2.838 8.578 7.228 1.00 91.12 82 TYR A C 1
ATOM 626 O O . TYR A 1 82 ? -3.660 8.048 7.970 1.00 91.12 82 TYR A O 1
ATOM 634 N N . LYS A 1 83 ? -1.762 9.232 7.690 1.00 92.12 83 LYS A N 1
ATOM 635 C CA . LYS A 1 83 ? -1.442 9.421 9.112 1.00 92.12 83 LYS A CA 1
ATOM 636 C C . LYS A 1 83 ? -1.555 8.099 9.882 1.00 92.12 83 LYS A C 1
ATOM 638 O O . LYS A 1 83 ? -1.030 7.082 9.433 1.00 92.12 83 LYS A O 1
ATOM 643 N N . ASP A 1 84 ? -2.292 8.099 10.988 1.00 91.56 84 ASP A N 1
ATOM 644 C CA . ASP A 1 84 ? -2.466 6.950 11.873 1.00 91.56 84 ASP A CA 1
ATOM 645 C C . ASP A 1 84 ? -3.206 5.782 11.219 1.00 91.56 84 ASP A C 1
ATOM 647 O O . ASP A 1 84 ? -3.087 4.650 11.691 1.00 91.56 84 ASP A O 1
ATOM 651 N N . ASN A 1 85 ? -3.939 6.016 10.124 1.00 92.69 85 ASN A N 1
ATOM 652 C CA . ASN A 1 85 ? -4.557 4.937 9.363 1.00 92.69 85 ASN A CA 1
ATOM 653 C C . ASN A 1 85 ? -3.519 4.126 8.573 1.00 92.69 85 ASN A C 1
ATOM 655 O O . ASN A 1 85 ? -3.823 3.007 8.182 1.00 92.69 85 ASN A O 1
ATOM 659 N N . LEU A 1 86 ? -2.306 4.632 8.315 1.00 94.12 86 LEU A N 1
ATOM 660 C CA . LEU A 1 86 ? -1.291 3.890 7.562 1.00 94.12 86 LEU A CA 1
ATOM 661 C C . LEU A 1 86 ? -0.560 2.886 8.459 1.00 94.12 86 LEU A C 1
ATOM 663 O O . LEU A 1 86 ? 0.278 3.273 9.271 1.00 94.12 86 LEU A O 1
ATOM 667 N N . LYS A 1 87 ? -0.834 1.590 8.284 1.00 95.06 87 LYS A N 1
ATOM 668 C CA . LYS A 1 87 ? -0.204 0.518 9.079 1.00 95.06 87 LYS A CA 1
ATOM 669 C C . LYS A 1 87 ? 0.952 -0.172 8.368 1.00 95.06 87 LYS A C 1
ATOM 671 O O . LYS A 1 87 ? 1.838 -0.713 9.017 1.00 95.06 87 LYS A O 1
ATOM 676 N N . GLY A 1 88 ? 0.997 -0.092 7.042 1.00 94.12 88 GLY A N 1
ATOM 677 C CA . GLY A 1 88 ? 2.148 -0.555 6.276 1.00 94.12 88 GLY A CA 1
ATOM 678 C C . GLY A 1 88 ? 2.185 0.053 4.884 1.00 94.12 88 GLY A C 1
ATOM 679 O O . GLY A 1 88 ? 1.162 0.134 4.208 1.00 94.12 88 GLY A O 1
ATOM 680 N N . ALA A 1 89 ? 3.368 0.486 4.453 1.00 93.50 89 ALA A N 1
ATOM 681 C CA . ALA A 1 89 ? 3.579 1.046 3.126 1.00 93.50 89 ALA A CA 1
ATOM 682 C C . ALA A 1 89 ? 4.936 0.622 2.571 1.00 93.50 89 ALA A C 1
ATOM 684 O O . ALA A 1 89 ? 5.979 0.949 3.137 1.00 93.50 89 ALA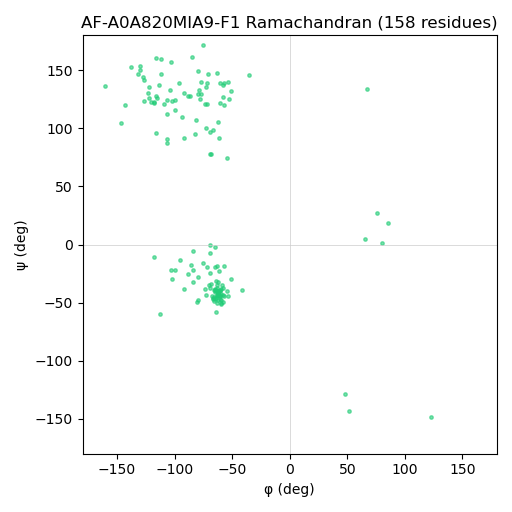 A O 1
ATOM 685 N N . HIS A 1 90 ? 4.914 -0.075 1.441 1.00 93.06 90 HIS A N 1
ATOM 686 C CA . HIS A 1 90 ? 6.101 -0.447 0.688 1.00 93.06 90 HIS A CA 1
ATOM 687 C C . HIS A 1 90 ? 6.030 0.201 -0.689 1.00 93.06 90 HIS A C 1
ATOM 689 O O . HIS A 1 90 ? 5.082 -0.013 -1.442 1.00 93.06 90 HIS A O 1
ATOM 695 N N . VAL A 1 91 ? 7.052 0.994 -0.995 1.00 89.56 91 VAL A N 1
ATOM 696 C CA . VAL A 1 91 ? 7.247 1.622 -2.299 1.00 89.56 91 VAL A CA 1
ATOM 697 C C . VAL A 1 91 ? 8.529 1.042 -2.895 1.00 89.56 91 VAL A C 1
ATOM 699 O O . VAL A 1 91 ? 9.562 1.019 -2.222 1.00 89.56 91 VAL A O 1
ATOM 702 N N . ARG A 1 92 ? 8.458 0.506 -4.112 1.00 88.56 92 ARG A N 1
ATOM 703 C CA . ARG A 1 92 ? 9.574 -0.176 -4.794 1.00 88.56 92 ARG A CA 1
ATOM 704 C C . ARG A 1 92 ? 9.763 0.368 -6.200 1.00 88.56 92 ARG A C 1
ATOM 706 O O . ARG A 1 92 ? 8.797 0.823 -6.794 1.00 88.56 92 ARG A O 1
ATOM 713 N N . ASN A 1 93 ? 10.962 0.302 -6.758 1.00 82.25 93 ASN A N 1
ATOM 714 C CA . ASN A 1 93 ? 11.111 0.592 -8.183 1.00 82.25 93 ASN A CA 1
ATOM 715 C C . ASN A 1 93 ? 10.492 -0.537 -9.010 1.00 82.25 93 ASN A C 1
ATOM 717 O O . ASN A 1 93 ? 10.537 -1.697 -8.597 1.00 82.25 93 ASN A O 1
ATOM 721 N N . VAL A 1 94 ? 9.922 -0.219 -10.175 1.00 78.38 94 VAL A N 1
ATOM 722 C CA . VAL A 1 94 ? 9.322 -1.228 -11.066 1.00 78.38 94 VAL A CA 1
ATOM 723 C C . VAL A 1 94 ? 10.325 -2.332 -11.404 1.00 78.38 94 VAL A C 1
ATOM 725 O O . VAL A 1 94 ? 9.976 -3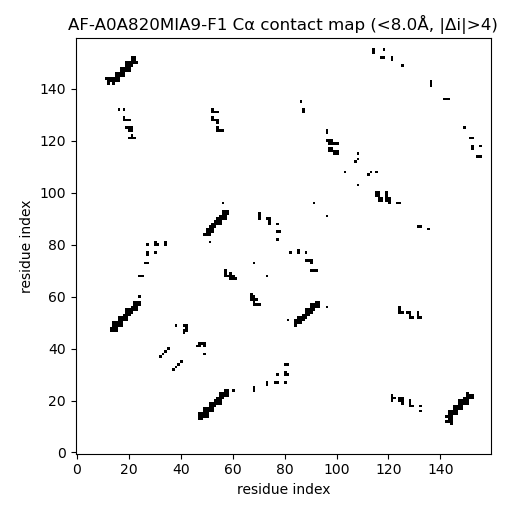.501 -11.308 1.00 78.38 94 VAL A O 1
ATOM 728 N N . ALA A 1 95 ? 11.593 -1.974 -11.632 1.00 78.25 95 ALA A N 1
ATOM 729 C CA . ALA A 1 95 ? 12.679 -2.913 -11.908 1.00 78.25 95 ALA A CA 1
ATOM 730 C C . ALA A 1 95 ? 12.964 -3.906 -10.758 1.00 78.25 95 ALA A C 1
ATOM 732 O O . ALA A 1 95 ? 13.511 -4.973 -11.003 1.00 78.25 95 ALA A O 1
ATOM 733 N N . GLU A 1 96 ? 12.590 -3.589 -9.510 1.00 82.75 96 GLU A N 1
ATOM 734 C CA . GLU A 1 96 ? 12.717 -4.508 -8.362 1.00 82.75 96 GLU A CA 1
ATOM 735 C C . GLU A 1 96 ? 11.536 -5.487 -8.257 1.00 82.75 96 GLU A C 1
ATOM 737 O O . GLU A 1 96 ? 11.618 -6.507 -7.570 1.00 82.75 96 GLU A O 1
ATOM 742 N N . VAL A 1 97 ? 10.394 -5.146 -8.859 1.00 79.81 97 VAL A N 1
ATOM 743 C CA . VAL A 1 97 ? 9.150 -5.923 -8.755 1.00 79.81 97 VAL A CA 1
ATOM 744 C C . VAL A 1 97 ? 8.908 -6.743 -10.012 1.00 79.81 97 VAL A C 1
ATOM 746 O O . VAL A 1 97 ? 8.294 -7.809 -9.903 1.00 79.81 97 VAL A O 1
ATOM 749 N N . GLU A 1 98 ? 9.386 -6.254 -11.156 1.00 78.31 98 GLU A N 1
ATOM 750 C CA . GLU A 1 98 ? 9.142 -6.829 -12.465 1.00 78.31 98 GLU A CA 1
ATOM 751 C C . GLU A 1 98 ? 9.673 -8.253 -12.568 1.00 78.31 98 GLU A C 1
ATOM 753 O O . GLU A 1 98 ? 10.851 -8.528 -12.359 1.00 78.31 98 GLU A O 1
ATOM 758 N N . GLU 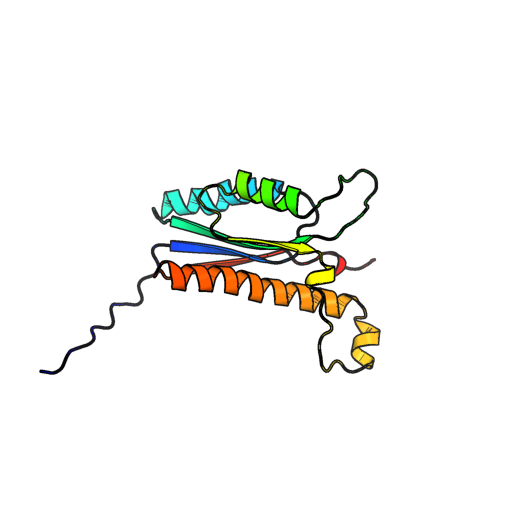A 1 99 ? 8.764 -9.173 -12.877 1.00 76.81 99 GLU A N 1
ATOM 759 C CA . GLU A 1 99 ? 9.075 -10.582 -13.056 1.00 76.81 99 GLU A CA 1
ATOM 760 C C . GLU A 1 99 ? 8.565 -11.058 -14.407 1.00 76.81 99 GLU A C 1
ATOM 762 O O . GLU A 1 99 ? 7.477 -10.691 -14.859 1.00 76.81 99 GLU A O 1
ATOM 767 N N . SER A 1 100 ? 9.362 -11.922 -15.031 1.00 71.50 100 SER A N 1
ATOM 768 C CA . SER A 1 100 ? 8.909 -12.676 -16.191 1.00 71.50 100 SER A CA 1
ATOM 769 C C . SER A 1 100 ? 7.936 -13.756 -15.743 1.00 71.50 100 SER A C 1
ATOM 771 O O . SER A 1 100 ? 8.181 -14.457 -14.762 1.00 71.50 100 SER A O 1
ATOM 773 N N . PHE A 1 101 ? 6.831 -13.907 -16.464 1.00 66.75 101 PHE A N 1
ATOM 774 C CA . PHE A 1 101 ? 5.882 -14.974 -16.179 1.00 66.75 101 PHE A CA 1
ATOM 775 C C . PHE A 1 101 ? 6.477 -16.321 -16.638 1.00 66.75 101 PHE A C 1
ATOM 777 O O . PHE A 1 101 ? 6.813 -16.468 -17.818 1.00 66.75 101 PHE A O 1
ATOM 784 N N . PRO A 1 102 ? 6.650 -17.312 -15.747 1.00 66.19 102 PRO A N 1
ATOM 785 C CA . PRO A 1 102 ? 7.222 -18.596 -16.131 1.00 66.19 102 PRO A CA 1
ATOM 786 C C . PRO A 1 102 ? 6.227 -19.409 -16.973 1.00 66.19 102 PRO A C 1
ATOM 788 O O . PRO A 1 102 ? 5.038 -19.460 -16.669 1.00 66.19 102 PRO A O 1
ATOM 791 N N . GLY A 1 103 ? 6.715 -20.079 -18.022 1.00 66.00 103 GLY A N 1
ATOM 792 C CA . GLY A 1 103 ? 5.911 -21.023 -18.813 1.00 66.00 103 GLY A CA 1
ATOM 793 C C . GLY A 1 103 ? 5.068 -20.407 -19.933 1.00 66.00 103 GLY A C 1
ATOM 794 O O . GLY A 1 103 ? 4.133 -21.047 -20.407 1.00 66.00 103 GLY A O 1
ATOM 795 N N . ILE A 1 104 ? 5.380 -19.186 -20.375 1.00 66.19 104 ILE A N 1
ATOM 796 C CA . ILE A 1 104 ? 4.665 -18.561 -21.492 1.00 66.19 104 ILE A CA 1
ATOM 797 C C . ILE A 1 104 ? 5.148 -19.129 -22.831 1.00 66.19 104 ILE A C 1
ATOM 799 O O . ILE A 1 104 ? 6.344 -19.058 -23.123 1.00 66.19 104 ILE A O 1
ATOM 803 N N . PRO A 1 105 ? 4.240 -19.646 -23.682 1.00 67.69 105 PRO A N 1
ATOM 804 C CA . PRO A 1 105 ? 4.583 -20.023 -25.045 1.00 67.69 105 PRO A CA 1
ATOM 805 C C . PRO A 1 105 ? 5.149 -18.818 -25.804 1.00 67.69 105 PRO A C 1
ATOM 807 O O . PRO A 1 105 ? 4.580 -17.729 -25.739 1.00 67.69 105 PRO A O 1
ATOM 810 N N . ALA A 1 106 ? 6.215 -19.002 -26.585 1.00 68.12 106 ALA A N 1
ATOM 811 C CA . ALA A 1 106 ? 6.803 -17.927 -27.395 1.00 68.12 106 ALA A CA 1
ATOM 812 C C . ALA A 1 106 ? 5.767 -17.180 -28.270 1.00 68.12 106 ALA A C 1
ATOM 814 O O . ALA A 1 106 ? 5.893 -15.977 -28.491 1.00 68.12 106 ALA A O 1
ATOM 815 N N . SER A 1 107 ? 4.691 -17.858 -28.689 1.00 67.50 107 SER A N 1
ATOM 816 C CA . SER A 1 107 ? 3.560 -17.260 -29.413 1.00 67.50 107 SER A CA 1
ATOM 817 C C . SER A 1 107 ? 2.790 -16.197 -28.613 1.00 67.50 107 SER A C 1
ATOM 819 O O . SER A 1 107 ? 2.359 -15.200 -29.187 1.00 67.50 107 SER A O 1
ATOM 821 N N . ALA A 1 108 ? 2.654 -16.355 -27.294 1.00 61.94 108 ALA A N 1
ATOM 822 C CA . ALA A 1 108 ? 2.002 -15.382 -26.415 1.00 61.94 108 ALA A CA 1
ATOM 823 C C . ALA A 1 108 ? 2.926 -14.200 -26.065 1.00 61.94 108 ALA A C 1
ATOM 825 O O . ALA A 1 108 ? 2.452 -13.076 -25.882 1.00 61.94 108 ALA A O 1
ATOM 826 N N . ILE A 1 109 ? 4.248 -14.418 -26.057 1.00 63.78 109 ILE A N 1
ATOM 827 C CA . ILE A 1 109 ? 5.242 -13.336 -25.959 1.00 63.78 109 ILE A CA 1
ATOM 828 C C . ILE A 1 109 ? 5.169 -12.443 -27.206 1.00 63.78 109 ILE A C 1
ATOM 830 O O . ILE A 1 109 ? 5.231 -11.227 -27.080 1.00 63.78 109 ILE A O 1
ATOM 834 N N . GLY A 1 110 ? 4.960 -13.012 -28.397 1.00 58.75 110 GLY A N 1
ATOM 835 C CA . GLY A 1 110 ? 4.823 -12.236 -29.636 1.00 58.75 110 GLY A CA 1
ATOM 836 C C . GLY A 1 110 ? 3.600 -11.308 -29.678 1.00 58.75 110 GLY A C 1
ATOM 837 O O . GLY A 1 110 ? 3.669 -10.245 -30.287 1.00 58.75 110 GLY A O 1
ATOM 838 N N . GLN A 1 111 ? 2.496 -11.675 -29.014 1.00 64.06 111 GLN A N 1
ATOM 839 C CA . GLN A 1 111 ? 1.251 -10.887 -29.013 1.00 64.06 111 GLN A CA 1
ATOM 840 C C . GLN A 1 111 ? 1.166 -9.880 -27.859 1.00 64.06 111 GLN A C 1
ATOM 842 O O . GLN A 1 111 ? 0.681 -8.764 -28.043 1.00 64.06 111 GLN A O 1
ATOM 847 N N . CYS A 1 112 ? 1.642 -10.252 -26.668 1.00 61.31 112 CYS A N 1
ATOM 848 C CA . CYS A 1 112 ? 1.548 -9.412 -25.471 1.00 61.31 112 CYS A CA 1
ATOM 849 C C . CYS A 1 112 ? 2.873 -8.720 -25.112 1.00 61.31 112 CYS A C 1
ATOM 851 O O . CYS A 1 112 ? 2.865 -7.691 -24.434 1.00 61.31 112 CYS A O 1
ATOM 853 N N . GLY A 1 113 ? 4.010 -9.247 -25.571 1.00 65.44 113 GLY A N 1
ATOM 854 C CA . GLY A 1 113 ? 5.333 -8.645 -25.416 1.00 65.44 113 GLY A CA 1
ATOM 855 C C . GLY A 1 113 ? 5.680 -8.257 -23.970 1.00 65.44 113 GLY A C 1
ATOM 856 O O . GLY A 1 113 ? 5.257 -8.922 -23.019 1.00 65.44 113 GLY A O 1
ATOM 857 N N . PRO A 1 114 ? 6.397 -7.133 -23.778 1.00 65.38 114 PRO A N 1
ATOM 858 C CA . PRO A 1 114 ? 6.718 -6.573 -22.459 1.00 65.38 114 PRO A CA 1
ATOM 859 C C . PRO A 1 114 ? 5.496 -6.267 -21.572 1.00 65.38 114 PRO A C 1
ATOM 861 O O . PRO A 1 114 ? 5.622 -6.142 -20.354 1.00 65.38 114 PRO A O 1
ATOM 864 N N . LYS A 1 115 ? 4.285 -6.167 -22.144 1.00 72.19 115 LYS A N 1
ATOM 865 C CA . LYS A 1 115 ? 3.062 -5.855 -21.383 1.00 72.19 115 LYS A CA 1
ATOM 866 C C . LYS A 1 115 ? 2.651 -6.996 -20.454 1.00 72.19 115 LYS A C 1
ATOM 868 O O . LYS A 1 115 ? 1.991 -6.754 -19.445 1.00 72.19 115 LYS A O 1
ATOM 873 N N . LEU A 1 116 ? 3.051 -8.226 -20.765 1.00 73.81 116 LEU A N 1
ATOM 874 C CA . LEU A 1 116 ? 2.691 -9.404 -19.981 1.00 73.81 116 LEU A CA 1
ATOM 875 C C . LEU A 1 116 ? 3.436 -9.461 -18.644 1.00 73.81 116 LEU A C 1
ATOM 877 O O . LEU A 1 116 ? 2.814 -9.668 -17.603 1.00 73.81 116 LEU A O 1
ATOM 881 N N . ASN A 1 117 ? 4.735 -9.160 -18.656 1.00 74.62 117 ASN A N 1
ATOM 882 C CA . ASN A 1 117 ? 5.537 -9.005 -17.437 1.00 74.62 117 ASN A CA 1
ATOM 883 C C . ASN A 1 117 ? 4.981 -7.876 -16.569 1.00 74.62 117 ASN A C 1
ATOM 885 O O . ASN A 1 117 ? 4.839 -8.004 -15.352 1.00 74.62 117 ASN A O 1
ATOM 889 N N . ARG A 1 118 ? 4.555 -6.786 -17.208 1.00 74.25 118 ARG A N 1
ATOM 890 C CA . 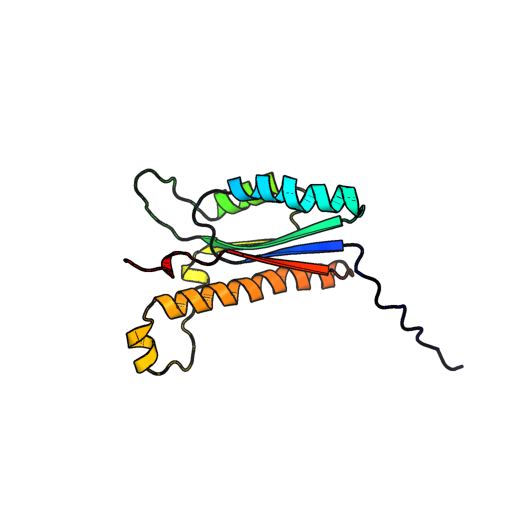ARG A 1 118 ? 3.949 -5.642 -16.534 1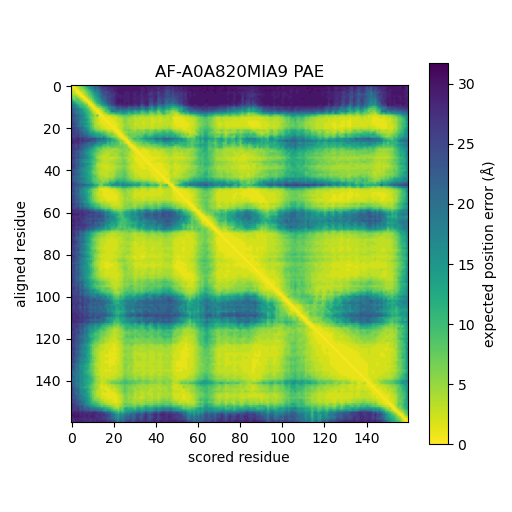.00 74.25 118 ARG A CA 1
ATOM 891 C C . ARG A 1 118 ? 2.604 -5.968 -15.879 1.00 74.25 118 ARG A C 1
ATOM 893 O O . ARG A 1 118 ? 2.339 -5.513 -14.766 1.00 74.25 118 ARG A O 1
ATOM 900 N N . LEU A 1 119 ? 1.763 -6.776 -16.526 1.00 76.94 119 LEU A N 1
ATOM 901 C CA . LEU A 1 119 ? 0.515 -7.278 -15.944 1.00 76.94 119 LEU A CA 1
ATOM 902 C C . LEU A 1 119 ? 0.792 -8.218 -14.764 1.00 76.94 119 LEU A C 1
ATOM 904 O O . LEU A 1 119 ? 0.189 -8.073 -13.700 1.00 76.94 119 LEU A O 1
ATOM 908 N N . GLN A 1 120 ? 1.741 -9.139 -14.924 1.00 78.75 120 GLN A N 1
ATOM 909 C CA . GLN A 1 120 ? 2.137 -10.055 -13.857 1.00 78.75 120 GLN A CA 1
ATOM 910 C C . GLN A 1 120 ? 2.648 -9.296 -12.630 1.00 78.75 120 GLN A C 1
ATOM 912 O O . GLN A 1 120 ? 2.267 -9.587 -11.497 1.00 78.75 120 GLN A O 1
ATOM 917 N N . SER A 1 121 ? 3.446 -8.260 -12.862 1.00 79.00 121 SER A N 1
ATOM 918 C CA . SER A 1 121 ? 3.973 -7.390 -11.813 1.00 79.00 121 SER A CA 1
ATOM 919 C C . SER A 1 121 ? 2.858 -6.686 -11.042 1.00 79.00 121 SER A C 1
ATOM 921 O O . SER A 1 121 ? 2.917 -6.604 -9.816 1.00 79.00 121 SER A O 1
ATOM 923 N N . GLN A 1 122 ? 1.791 -6.249 -11.721 1.00 80.81 122 GLN A N 1
ATOM 924 C CA . GLN A 1 122 ? 0.609 -5.693 -11.053 1.00 80.81 122 GLN A CA 1
ATOM 925 C C . GLN A 1 122 ? -0.082 -6.723 -10.161 1.00 80.81 122 GLN A C 1
ATOM 927 O O . GLN A 1 122 ? -0.408 -6.412 -9.017 1.00 80.81 122 GLN A O 1
ATOM 932 N N . LEU A 1 123 ? -0.270 -7.957 -10.629 1.00 84.69 123 LEU A N 1
ATOM 933 C CA . LEU A 1 123 ? -0.868 -9.013 -9.806 1.00 84.69 123 LEU A CA 1
ATOM 934 C C . LEU A 1 123 ? 0.016 -9.354 -8.600 1.00 84.69 123 LEU A C 1
ATOM 936 O O . LEU A 1 123 ? -0.481 -9.477 -7.478 1.00 84.69 123 LEU A O 1
ATOM 940 N N . LYS A 1 124 ? 1.338 -9.395 -8.793 1.00 87.06 124 LYS A N 1
ATOM 941 C CA . LYS A 1 124 ? 2.313 -9.569 -7.711 1.00 87.06 124 LYS A CA 1
ATOM 942 C C . LYS A 1 124 ? 2.179 -8.478 -6.647 1.00 87.06 124 LYS A C 1
ATOM 944 O O . LYS A 1 124 ? 2.266 -8.784 -5.458 1.00 87.06 124 LYS A O 1
ATOM 949 N N . THR A 1 125 ? 1.889 -7.227 -7.019 1.00 89.62 125 THR A N 1
ATOM 950 C CA . THR A 1 125 ? 1.649 -6.176 -6.010 1.00 89.62 125 THR A CA 1
ATOM 951 C C . THR A 1 125 ? 0.446 -6.454 -5.115 1.00 89.62 125 THR A C 1
ATOM 953 O O . THR A 1 125 ? 0.490 -6.098 -3.942 1.00 89.62 125 THR A O 1
ATOM 956 N N . VAL A 1 126 ? -0.605 -7.112 -5.620 1.00 91.44 126 VAL A N 1
ATOM 957 C CA . VAL A 1 126 ? -1.772 -7.495 -4.807 1.00 91.44 126 VAL A CA 1
ATOM 958 C C . VAL A 1 126 ? -1.357 -8.503 -3.746 1.00 91.44 126 VAL A C 1
ATOM 960 O O . VAL A 1 126 ? -1.680 -8.329 -2.571 1.00 91.44 126 VAL A O 1
ATOM 963 N N . TYR A 1 127 ? -0.591 -9.518 -4.150 1.00 92.12 127 TYR A N 1
ATOM 964 C CA . TYR A 1 127 ? -0.034 -10.502 -3.230 1.00 92.12 127 TYR A CA 1
ATOM 965 C C . TYR A 1 127 ? 0.837 -9.833 -2.160 1.00 92.12 127 TYR A C 1
ATOM 967 O O . TYR A 1 127 ? 0.622 -10.046 -0.968 1.00 92.12 127 TYR A O 1
ATOM 975 N N . LEU A 1 128 ? 1.770 -8.969 -2.566 1.00 93.88 128 LEU A N 1
ATOM 976 C CA . LEU A 1 128 ? 2.673 -8.285 -1.640 1.00 93.88 128 LEU A CA 1
ATOM 977 C C . LEU A 1 128 ? 1.929 -7.331 -0.694 1.00 93.88 128 LEU A C 1
ATOM 979 O O . LEU A 1 128 ? 2.235 -7.303 0.495 1.00 93.88 128 LEU A O 1
ATOM 983 N N . ALA A 1 129 ? 0.912 -6.608 -1.172 1.00 94.19 129 ALA A N 1
ATOM 984 C CA . ALA A 1 129 ? 0.056 -5.781 -0.320 1.00 94.19 129 ALA A CA 1
ATOM 985 C C . ALA A 1 129 ? -0.709 -6.630 0.710 1.00 94.19 129 ALA A C 1
ATOM 987 O O . ALA A 1 129 ? -0.787 -6.269 1.886 1.00 94.19 129 ALA A O 1
ATOM 988 N N . GLY A 1 130 ? -1.221 -7.787 0.282 1.00 94.06 130 GLY A N 1
ATOM 989 C CA . GLY A 1 130 ? -1.881 -8.753 1.157 1.00 94.06 130 GLY A CA 1
ATOM 990 C C . GLY A 1 130 ? -0.949 -9.325 2.227 1.00 94.06 130 GLY A C 1
ATOM 991 O O . GLY A 1 130 ? -1.374 -9.490 3.368 1.00 94.06 130 GLY A O 1
ATOM 992 N N . GLN A 1 131 ? 0.325 -9.565 1.902 1.00 95.75 131 GLN A N 1
ATOM 993 C CA . GLN A 1 131 ? 1.326 -10.022 2.873 1.00 95.75 131 GLN A CA 1
ATOM 994 C C . GLN A 1 131 ? 1.592 -8.982 3.966 1.00 95.75 131 GLN A C 1
ATOM 996 O O . GLN A 1 131 ? 1.686 -9.346 5.135 1.00 95.75 131 GLN A O 1
ATOM 1001 N N . ILE A 1 132 ? 1.641 -7.690 3.624 1.00 96.12 132 ILE A N 1
ATOM 1002 C CA . ILE A 1 132 ? 1.786 -6.616 4.623 1.00 96.12 132 ILE A CA 1
ATOM 1003 C C . ILE A 1 132 ? 0.615 -6.660 5.615 1.00 96.12 132 ILE A C 1
ATOM 1005 O O . ILE A 1 132 ? 0.832 -6.695 6.826 1.00 96.12 132 ILE A O 1
ATOM 1009 N N . MET A 1 133 ? -0.622 -6.703 5.106 1.00 95.44 133 MET A N 1
ATOM 1010 C CA . MET A 1 133 ? -1.824 -6.786 5.943 1.00 95.44 133 MET A CA 1
ATOM 1011 C C . MET A 1 133 ? -1.820 -8.054 6.802 1.00 95.44 133 MET A C 1
ATOM 1013 O O . MET A 1 133 ? -2.074 -7.987 8.002 1.00 95.44 133 MET A O 1
ATOM 1017 N N . ARG A 1 134 ? -1.512 -9.210 6.205 1.00 94.69 134 ARG A N 1
ATOM 1018 C CA . ARG A 1 134 ? -1.482 -10.496 6.910 1.00 94.69 134 ARG A CA 1
ATOM 1019 C C . ARG A 1 134 ? -0.459 -10.492 8.041 1.00 94.69 134 ARG A C 1
ATOM 1021 O O . ARG A 1 134 ? -0.778 -10.946 9.133 1.00 94.69 134 ARG A O 1
ATOM 1028 N N . ASN A 1 135 ? 0.740 -9.970 7.802 1.00 95.25 135 ASN A N 1
ATOM 1029 C CA . ASN A 1 135 ? 1.769 -9.883 8.835 1.00 95.25 135 ASN A CA 1
ATOM 1030 C C . ASN A 1 135 ? 1.316 -8.993 9.996 1.00 95.25 135 ASN A C 1
ATOM 1032 O O . ASN A 1 135 ? 1.498 -9.374 11.147 1.00 95.25 135 ASN A O 1
ATOM 1036 N N . TYR A 1 136 ? 0.655 -7.871 9.700 1.00 94.06 136 TYR A N 1
ATOM 1037 C CA . TYR A 1 136 ? 0.085 -6.999 10.727 1.00 94.06 136 TYR A CA 1
ATOM 1038 C C . TYR A 1 136 ? -1.040 -7.679 11.525 1.00 94.06 136 TYR A C 1
ATOM 1040 O O . TYR A 1 136 ? -1.092 -7.579 12.746 1.00 94.06 136 TYR A O 1
ATOM 1048 N N . MET A 1 137 ? -1.922 -8.433 10.860 1.00 93.31 137 MET A N 1
ATOM 1049 C CA . MET A 1 137 ? -2.953 -9.234 11.538 1.00 93.31 137 MET A CA 1
ATOM 1050 C C . MET A 1 137 ? -2.344 -10.238 12.518 1.00 93.31 137 MET A C 1
ATOM 1052 O O . MET A 1 137 ? -2.846 -10.399 13.628 1.00 93.31 137 MET A O 1
ATOM 1056 N N . LEU A 1 138 ? -1.270 -10.912 12.099 1.00 93.44 138 LEU A N 1
ATOM 1057 C CA . LEU A 1 138 ? -0.574 -11.899 12.920 1.00 93.44 138 LEU A CA 1
ATOM 1058 C C . LEU A 1 138 ? 0.156 -11.254 14.103 1.00 93.44 138 LEU A C 1
ATOM 1060 O O . LEU A 1 138 ? 0.159 -11.845 15.178 1.00 93.44 138 LEU A O 1
ATOM 1064 N N . SER A 1 139 ? 0.751 -10.070 13.927 1.00 93.38 139 SER A N 1
ATOM 1065 C CA . SER A 1 139 ? 1.469 -9.384 15.008 1.00 93.38 139 SER A CA 1
ATOM 1066 C C . SER A 1 139 ? 0.534 -8.770 16.046 1.00 93.38 139 SER A C 1
ATOM 1068 O O . SER A 1 139 ? 0.828 -8.823 17.234 1.00 93.38 139 SER A O 1
ATOM 1070 N N . GLU A 1 140 ? -0.591 -8.204 15.611 1.00 91.12 140 GLU A N 1
ATOM 1071 C CA . GLU A 1 140 ? -1.510 -7.471 16.491 1.00 91.12 140 GLU A CA 1
ATOM 1072 C C . GLU A 1 140 ? -2.673 -8.327 17.017 1.00 91.12 140 GLU A C 1
ATOM 1074 O O . GLU A 1 140 ? -3.381 -7.920 17.934 1.00 91.12 140 GLU A O 1
ATOM 1079 N N . GLY A 1 141 ? -2.906 -9.511 16.442 1.00 88.12 141 GLY A N 1
ATOM 1080 C CA . GLY A 1 141 ? -3.951 -10.431 16.899 1.00 88.12 141 GLY A CA 1
ATOM 1081 C C . GLY A 1 141 ? -5.378 -10.026 16.509 1.00 88.12 141 GLY A C 1
ATOM 1082 O O . GLY A 1 141 ? -6.331 -10.402 17.191 1.00 88.12 141 GLY A O 1
ATOM 1083 N N . PHE A 1 142 ? -5.553 -9.285 15.408 1.00 85.94 142 PHE A N 1
ATOM 1084 C CA . PHE A 1 142 ? -6.872 -8.887 14.895 1.00 85.94 142 PHE A CA 1
ATOM 1085 C C . PHE A 1 142 ? -7.172 -9.488 13.517 1.00 85.94 142 PHE A C 1
ATOM 1087 O O . PHE A 1 142 ? -6.280 -9.867 12.760 1.00 85.94 142 PHE A O 1
ATOM 1094 N N . THR A 1 143 ? -8.459 -9.528 13.166 1.00 88.12 143 THR A N 1
ATOM 1095 C CA . THR A 1 143 ? -8.937 -9.856 11.815 1.00 88.12 143 THR A CA 1
ATOM 1096 C C . THR A 1 143 ? -9.554 -8.632 11.150 1.00 88.12 143 THR A C 1
ATOM 1098 O O . THR A 1 143 ? -9.943 -7.685 11.832 1.00 88.12 143 THR A O 1
ATOM 1101 N N . TYR A 1 144 ? -9.659 -8.641 9.822 1.00 89.44 144 TYR A N 1
ATOM 1102 C CA . TYR A 1 144 ? -10.221 -7.540 9.042 1.00 89.44 144 TYR A CA 1
ATOM 1103 C C . TYR A 1 144 ? -11.310 -8.028 8.095 1.00 89.44 144 TYR A C 1
ATOM 1105 O O . TYR A 1 144 ? -11.159 -9.076 7.465 1.00 89.44 144 TYR A O 1
ATOM 1113 N N . ASP A 1 145 ? -12.333 -7.198 7.912 1.00 88.94 145 ASP A N 1
ATOM 1114 C CA . ASP A 1 145 ? -13.007 -7.108 6.619 1.00 88.94 145 ASP A CA 1
ATOM 1115 C C . ASP A 1 145 ? -12.086 -6.279 5.714 1.00 88.94 145 ASP A C 1
ATOM 1117 O O . ASP A 1 145 ? -11.490 -5.310 6.184 1.00 88.94 145 ASP A O 1
ATOM 1121 N N . TYR A 1 146 ? -11.922 -6.630 4.438 1.00 89.88 146 TYR A N 1
ATOM 1122 C CA . TYR A 1 146 ? -10.952 -5.945 3.579 1.00 89.88 146 TYR A CA 1
ATOM 1123 C C . TYR A 1 146 ? -11.522 -5.518 2.231 1.00 89.88 146 TYR A C 1
ATOM 1125 O O . TYR A 1 146 ? -12.354 -6.193 1.627 1.00 89.88 146 TYR A O 1
ATOM 1133 N N . VAL A 1 147 ? -11.023 -4.386 1.739 1.00 90.19 147 VAL A N 1
ATOM 1134 C CA . VAL A 1 147 ? -11.293 -3.864 0.399 1.00 90.19 147 VAL A CA 1
ATOM 1135 C C . VAL A 1 147 ? -9.971 -3.735 -0.341 1.00 90.19 147 VAL A C 1
ATOM 1137 O O . VAL A 1 147 ? -9.066 -3.029 0.105 1.00 90.19 147 VAL A O 1
ATOM 1140 N N . LEU A 1 148 ? -9.870 -4.399 -1.493 1.00 90.50 148 LEU A N 1
ATOM 1141 C CA . LEU A 1 148 ? -8.745 -4.245 -2.406 1.00 90.50 148 LEU A CA 1
ATOM 1142 C C . LEU A 1 148 ? -8.997 -3.067 -3.349 1.00 90.50 148 LEU A C 1
ATOM 1144 O O . LEU A 1 148 ? -10.009 -3.012 -4.048 1.00 90.50 148 LEU A O 1
ATOM 1148 N N . ARG A 1 149 ? -8.033 -2.154 -3.420 1.00 87.81 149 ARG A N 1
ATOM 1149 C CA . ARG A 1 149 ? -7.981 -1.077 -4.401 1.00 87.81 149 ARG A CA 1
ATOM 1150 C C . ARG A 1 149 ? -6.766 -1.260 -5.296 1.00 87.81 149 ARG A C 1
ATOM 1152 O O . ARG A 1 149 ? -5.662 -0.829 -4.965 1.00 87.81 149 ARG A O 1
ATOM 1159 N N . LEU A 1 150 ? -7.001 -1.874 -6.447 1.00 85.31 150 LEU A N 1
ATOM 1160 C CA . LEU A 1 150 ? -5.991 -2.024 -7.482 1.00 85.31 150 LEU A CA 1
ATOM 1161 C C . LEU A 1 150 ? -5.838 -0.716 -8.270 1.00 85.31 150 LEU A C 1
ATOM 1163 O O . LEU A 1 150 ? -6.824 -0.109 -8.691 1.00 85.31 150 LEU A O 1
ATOM 1167 N N . ARG A 1 151 ? -4.595 -0.286 -8.472 1.00 80.50 151 ARG A N 1
ATOM 1168 C CA . ARG A 1 151 ? -4.206 0.767 -9.408 1.00 80.50 151 ARG A CA 1
ATOM 1169 C C . ARG A 1 151 ? -3.512 0.120 -10.594 1.00 80.50 151 ARG A C 1
ATOM 1171 O O . ARG A 1 151 ? -2.291 -0.051 -10.552 1.00 80.50 151 ARG A O 1
ATOM 1178 N N . PRO A 1 152 ? -4.289 -0.297 -11.606 1.00 74.06 152 PRO A N 1
ATOM 1179 C CA . PRO A 1 152 ? -3.705 -0.931 -12.759 1.00 74.06 152 PRO A CA 1
ATOM 1180 C C . PRO A 1 152 ? -2.797 0.060 -13.471 1.00 74.06 152 PRO A C 1
ATOM 1182 O O . PRO A 1 152 ? -3.017 1.274 -13.480 1.00 74.06 152 PRO A O 1
ATOM 1185 N N . ASP A 1 153 ? -1.758 -0.490 -14.059 1.00 71.81 153 ASP A N 1
ATOM 1186 C CA . ASP A 1 153 ? -0.857 0.256 -14.902 1.00 71.81 153 ASP A CA 1
ATOM 1187 C C . ASP A 1 153 ? -1.572 0.594 -16.211 1.00 71.81 153 ASP A C 1
ATOM 1189 O O . ASP A 1 153 ? -2.054 -0.301 -16.902 1.00 71.81 153 ASP A O 1
ATOM 1193 N N . THR A 1 154 ? -1.705 1.874 -16.553 1.00 59.84 154 THR A N 1
ATOM 1194 C CA . THR A 1 154 ? -2.508 2.273 -17.718 1.00 59.84 154 THR A CA 1
ATOM 1195 C C . THR A 1 154 ? -1.755 2.206 -19.044 1.00 59.84 154 THR A C 1
ATOM 1197 O O . THR A 1 154 ? -2.407 2.316 -20.075 1.00 59.84 154 THR A O 1
ATOM 1200 N N . ASP A 1 155 ? -0.446 1.909 -19.059 1.00 59.47 155 ASP A N 1
ATOM 1201 C CA . ASP A 1 155 ? 0.273 1.529 -20.304 1.00 59.47 155 ASP A CA 1
ATOM 1202 C C . ASP A 1 155 ? -0.227 0.201 -20.903 1.00 59.47 155 ASP A C 1
ATOM 1204 O O . ASP A 1 155 ? 0.250 -0.259 -21.942 1.00 59.47 155 ASP A O 1
ATOM 1208 N N . VAL A 1 156 ? -1.183 -0.447 -20.238 1.00 51.66 156 VAL A N 1
ATOM 1209 C CA . VAL A 1 156 ? -1.882 -1.627 -20.743 1.00 51.66 156 VAL A CA 1
ATOM 1210 C C . VAL A 1 156 ? -2.920 -1.244 -21.819 1.00 51.66 156 VAL A C 1
ATOM 1212 O O . VAL A 1 156 ? -3.318 -2.110 -22.595 1.00 51.66 156 VAL A O 1
ATOM 1215 N N . TRP A 1 157 ? -3.305 0.036 -21.944 1.00 39.91 157 TRP A N 1
ATOM 1216 C CA . TRP A 1 157 ? -4.283 0.517 -22.934 1.00 39.91 157 TRP A CA 1
ATOM 1217 C C . TRP A 1 157 ? -3.589 1.239 -24.101 1.00 39.91 157 TRP A C 1
ATOM 1219 O O . TRP A 1 157 ? -2.658 2.011 -23.900 1.00 39.91 157 TRP A O 1
ATOM 1229 N N . GLY A 1 158 ? -3.988 0.890 -25.325 1.00 35.94 158 GLY A N 1
ATOM 1230 C CA . GLY A 1 158 ? -3.217 1.078 -26.555 1.00 35.94 158 GLY A CA 1
ATOM 1231 C C . GLY A 1 158 ? -3.134 2.495 -27.124 1.00 35.94 158 GLY A C 1
ATOM 1232 O O . GLY A 1 158 ? -3.852 3.406 -26.724 1.00 35.94 158 GLY A O 1
ATOM 1233 N N . THR A 1 159 ? -2.280 2.637 -28.137 1.00 28.45 159 THR A N 1
ATOM 1234 C CA . THR A 1 159 ? -2.590 3.502 -29.275 1.00 28.45 159 THR A CA 1
ATOM 1235 C C . THR A 1 159 ? -3.901 3.019 -29.897 1.00 28.45 159 THR A C 1
ATOM 1237 O O . THR A 1 159 ? -4.044 1.827 -30.177 1.00 28.45 159 THR A O 1
ATOM 1240 N N . ILE A 1 160 ? -4.856 3.940 -30.046 1.00 35.78 160 ILE A N 1
ATOM 1241 C CA . ILE A 1 160 ? -5.938 3.825 -31.032 1.00 35.78 160 ILE A CA 1
ATOM 1242 C C . ILE A 1 160 ? -5.319 4.094 -32.402 1.00 35.78 160 ILE A C 1
ATOM 1244 O O . ILE A 1 160 ? -4.469 5.014 -32.464 1.00 35.78 160 ILE A O 1
#

Mean predicted aligned error: 9.81 Å

Foldseek 3Di:
DDDPPPPDDPDAFLEEEEQEFEEDEDDPVVLQVCCVVPVVVCCVVRVGQYAYFYDYEYEQPPDVPGPGDDQVNVVVSNCVRCPPNYQYYHYHHLVVQQDDDPPDDVVVCVVCPSVVSLQVSRVSRSVVSVVSVVVVCVVVVGDHDYDYDGDYDCVSDDDD

Nearest PDB structures (foldseek):
  8hfr-assembly1_rA  TM=1.829E-01  e=7.615E-01  Saccharomyces cerevisiae S288C
  4nh0-assembly1_A  TM=1.826E-01  e=8.661E-01  Thermomonospora curvata DSM 43183
  4n1a-assembly3_E  TM=2.289E-01  e=2.000E+00  Thermomonospora curvata DSM 43183
  4nh0-assembly2_B  TM=1.794E-01  e=1.121E+00  Thermomonospora curvata DSM 43183

pLDDT: mean 76.31, std 16.64, range [28.45, 96.12]

Sequence (160 aa):
MSTKITTSSKGKSPRLAIVIAGLFRTNTIACVSHVEKIIKKWQQKHGNLVDVFIFTYVQDAHLPGVPVVNKEAVLAALKSCYKDNLKGAHVRNVAEVEESFPGIPASAIGQCGPKLNRLQSQLKTVYLAGQIMRNYMLSEGFTYDYVLRLRPDTDVWGTI

Radius of gyration: 19.04 Å; Cα contacts (8 Å, |Δi|>4): 228; chains: 1; bounding box: 34×52×62 Å

Secondary structure (DSSP, 8-state):
----------PPPSEEEEEEEEE--S-TTHHHHHIIIIIIHHHHHH--EEEEEEEEEE-----TTSPP--HHHHHHHHHHHHGGGEEEEEEEEHHHH--PPTT--HHHHHHHTHHHHHHHHHHHHHHHHHHHHHHHHHHHT---EEEEEEE--GGGSPP-

Solvent-accessible surface area (backbone atoms only — not comparable to full-atom values): 9339 Å² total; per-residue (Å²): 137,83,82,78,79,77,79,73,72,97,66,78,48,70,26,40,34,41,33,32,18,19,53,58,88,74,73,64,67,65,49,56,59,41,43,61,67,47,48,50,49,46,31,74,74,64,73,34,54,55,39,30,22,35,18,33,30,30,61,89,65,87,44,91,95,50,78,83,65,49,58,66,61,52,51,52,47,48,48,70,66,46,43,92,31,53,76,40,79,46,66,39,50,42,84,80,59,58,43,79,70,86,88,68,55,70,72,55,45,74,75,48,45,78,55,49,27,55,51,48,29,38,55,48,23,45,55,53,12,49,48,53,46,50,52,49,28,68,73,72,73,54,69,64,39,74,46,83,45,76,32,77,64,67,89,77,59,75,87,128

Organism: NCBI:txid433720